Protein AF-A0AAW8BIM7-F1 (afdb_monomer)

Mean predicted aligned error: 3.73 Å

Solvent-accessible surface area (backbone atoms only — not comparable to full-atom values): 6024 Å² total; per-residue (Å²): 101,58,64,72,63,49,53,56,48,49,26,71,77,68,74,51,56,74,42,77,40,94,50,88,93,39,56,24,25,31,76,87,79,67,47,34,30,29,71,47,62,50,41,64,42,93,72,68,47,68,70,63,48,52,52,49,52,53,61,39,58,78,75,27,66,27,33,38,40,34,40,59,46,38,51,75,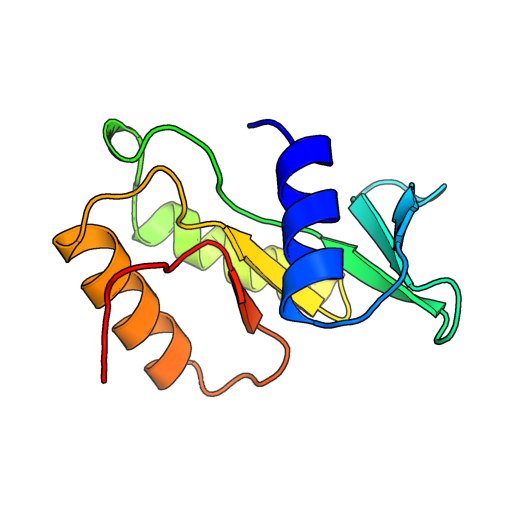66,57,45,52,52,53,48,54,51,50,62,71,66,67,53,87,44,55,39,82,36,60,68,80,83,74,74,127

pLDDT: mean 91.03, std 9.64, range [40.38, 97.31]

Sequence (104 aa):
MSEAETGLRVEAERGVQLARSPHEGMDWIDIRTGKAYDAIGNFDGKYLDTDQFLSKLTNHLDKADYVPVDVSQFSAEQRSDIRRFIDTLGNPNVLIVGDYGSRR

Nearest PDB structures (foldseek):
  6g6v-assembly1_A  TM=6.572E-01  e=2.274E+00  Mycobacterium tuberculosis H37Rv
  8hil-assembly1_E  TM=5.840E-01  e=2.600E+00  Brassica oleracea
  4c0h-assembly2_A  TM=4.184E-01  e=1.739E+00  Saccharomyces cerevisiae
  6lg1-assembly1_B  TM=6.275E-01  e=8.130E+00  Landoltia punctata
  6p7b-assembly1_A  TM=4.097E-01  e=4.446E+00  Fowlpox virus

Foldseek 3Di:
DDLVVLQVQCCVVVVFDWDQDPDPLFGTAGPPPRFTEREDDPPAQVPDDPVVRVVVVVVSVVPGQAYEYECLNPDPVVVVVVVVVVVVVVDPRYHYTNPPPPDD

Structure (mmCIF, N/CA/C/O backbone):
data_AF-A0AAW8BIM7-F1
#
_entry.id   AF-A0AAW8BIM7-F1
#
loop_
_atom_site.group_PDB
_atom_site.id
_atom_site.type_symbol
_atom_site.label_atom_id
_atom_site.label_alt_id
_atom_site.label_comp_id
_atom_site.label_asym_id
_atom_site.label_entity_id
_atom_site.label_seq_id
_atom_site.pdbx_PDB_ins_code
_atom_site.Cartn_x
_atom_site.Cartn_y
_atom_site.Cartn_z
_atom_site.occupancy
_atom_site.B_iso_or_equiv
_atom_site.auth_seq_id
_atom_site.auth_comp_id
_atom_site.auth_asym_id
_atom_site.auth_atom_id
_atom_site.pdbx_PDB_model_num
ATOM 1 N N . MET A 1 1 ? 9.568 0.738 9.179 1.00 63.56 1 MET A N 1
ATOM 2 C CA . MET A 1 1 ? 8.801 -0.184 8.327 1.00 63.56 1 MET A CA 1
ATOM 3 C C . MET A 1 1 ? 9.603 -1.460 8.190 1.00 63.56 1 MET A C 1
ATOM 5 O O . MET A 1 1 ? 10.815 -1.372 8.033 1.00 63.56 1 MET A O 1
ATOM 9 N N . SER A 1 2 ? 8.949 -2.609 8.286 1.00 84.44 2 SER A N 1
ATOM 10 C CA . SER A 1 2 ? 9.503 -3.899 7.897 1.00 84.44 2 SER A CA 1
ATOM 11 C C . SER A 1 2 ? 8.807 -4.344 6.614 1.00 84.44 2 SER A C 1
ATOM 13 O O . SER A 1 2 ? 7.683 -4.851 6.633 1.00 84.44 2 SER A O 1
ATOM 15 N N . GLU A 1 3 ? 9.472 -4.126 5.479 1.00 85.75 3 GLU A N 1
ATOM 16 C CA . GLU A 1 3 ? 9.006 -4.607 4.176 1.00 85.75 3 GLU A CA 1
ATOM 17 C C . GLU A 1 3 ? 8.820 -6.129 4.219 1.00 85.75 3 GLU A C 1
ATOM 19 O O . GLU A 1 3 ? 7.776 -6.631 3.824 1.00 85.75 3 GLU A O 1
ATOM 24 N N . ALA A 1 4 ? 9.770 -6.877 4.788 1.00 89.00 4 ALA A N 1
ATOM 25 C CA . ALA A 1 4 ? 9.698 -8.339 4.859 1.00 89.00 4 ALA A CA 1
ATOM 26 C C . ALA A 1 4 ? 8.413 -8.855 5.538 1.00 89.00 4 ALA A C 1
ATOM 28 O O . ALA A 1 4 ? 7.789 -9.791 5.041 1.00 89.00 4 ALA A O 1
ATOM 29 N N . GLU A 1 5 ? 7.979 -8.226 6.636 1.00 92.88 5 GLU A N 1
ATOM 30 C CA . GLU A 1 5 ? 6.708 -8.575 7.291 1.00 92.88 5 GLU A CA 1
ATOM 31 C C . GLU A 1 5 ? 5.498 -8.258 6.407 1.00 92.88 5 GLU A C 1
ATOM 33 O O . GLU A 1 5 ? 4.529 -9.018 6.387 1.00 92.88 5 GLU A O 1
ATOM 38 N N . THR A 1 6 ? 5.559 -7.145 5.674 1.00 95.19 6 THR A N 1
ATOM 39 C CA . THR A 1 6 ? 4.515 -6.749 4.722 1.00 95.19 6 THR A CA 1
ATOM 40 C C . THR A 1 6 ? 4.422 -7.756 3.575 1.00 95.19 6 THR A C 1
ATOM 42 O O . THR A 1 6 ? 3.328 -8.209 3.250 1.00 95.19 6 THR A O 1
ATOM 45 N N . GLY A 1 7 ? 5.557 -8.186 3.016 1.00 94.88 7 GLY A N 1
ATOM 46 C CA . GLY A 1 7 ? 5.617 -9.195 1.956 1.00 94.88 7 GLY A CA 1
ATOM 47 C C . GLY A 1 7 ? 4.962 -10.515 2.368 1.00 94.88 7 GLY A C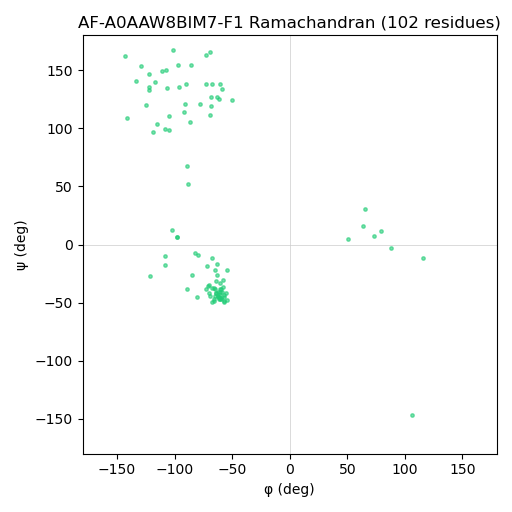 1
ATOM 48 O O . GLY A 1 7 ? 4.065 -10.990 1.676 1.00 94.88 7 GLY A O 1
ATOM 49 N N . LEU A 1 8 ? 5.311 -11.047 3.547 1.00 95.62 8 LEU A N 1
ATOM 50 C CA . LEU A 1 8 ? 4.693 -12.271 4.086 1.00 95.62 8 LEU A CA 1
ATOM 51 C C . LEU A 1 8 ? 3.172 -12.136 4.246 1.00 95.62 8 LEU A C 1
ATOM 53 O O . LEU A 1 8 ? 2.416 -13.082 4.022 1.00 95.62 8 LEU A O 1
ATOM 57 N N . ARG A 1 9 ? 2.708 -10.947 4.635 1.00 95.81 9 ARG A N 1
ATOM 58 C CA . ARG A 1 9 ? 1.283 -10.659 4.782 1.00 95.81 9 ARG A CA 1
ATOM 59 C C . ARG A 1 9 ? 0.565 -10.609 3.436 1.00 95.81 9 ARG A C 1
ATOM 61 O O . ARG A 1 9 ? -0.529 -11.156 3.314 1.00 95.81 9 ARG A O 1
ATOM 68 N N . VAL A 1 10 ? 1.185 -10.000 2.425 1.0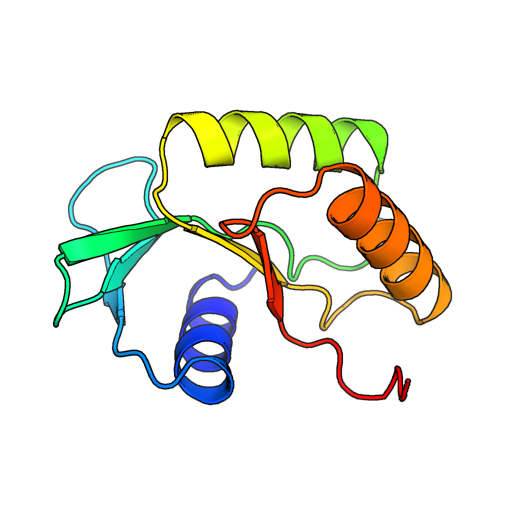0 96.56 10 VAL A N 1
ATOM 69 C CA . VAL A 1 10 ? 0.662 -9.985 1.052 1.00 96.56 10 VAL A CA 1
ATOM 70 C C . VAL A 1 10 ? 0.539 -11.409 0.515 1.00 96.56 10 VAL A C 1
ATOM 72 O O . VAL A 1 10 ? -0.519 -11.762 -0.005 1.00 96.56 10 VAL A O 1
ATOM 75 N N . GLU A 1 11 ? 1.565 -12.245 0.689 1.00 96.94 11 GLU A N 1
ATOM 76 C CA . GLU A 1 11 ? 1.523 -13.658 0.293 1.00 96.94 11 GLU A CA 1
ATOM 77 C C . GLU A 1 11 ? 0.363 -14.398 0.972 1.00 96.94 11 GLU A C 1
ATOM 79 O O . GLU A 1 11 ? -0.445 -15.040 0.296 1.00 96.94 11 GLU A O 1
ATOM 84 N N . ALA A 1 12 ? 0.222 -14.244 2.293 1.00 96.25 12 ALA A N 1
ATOM 85 C CA . ALA A 1 12 ? -0.821 -14.905 3.070 1.00 96.25 12 ALA A CA 1
ATOM 86 C C . ALA A 1 12 ? -2.245 -14.469 2.677 1.00 96.25 12 ALA A C 1
ATOM 88 O O . ALA A 1 12 ? -3.142 -15.306 2.583 1.00 96.25 12 ALA A O 1
ATOM 89 N N . GLU A 1 13 ? -2.474 -13.175 2.443 1.00 95.88 13 GLU A N 1
ATOM 90 C CA . GLU A 1 13 ? -3.812 -12.640 2.151 1.00 95.88 13 GLU A CA 1
ATOM 91 C C . GLU A 1 13 ? -4.218 -12.743 0.678 1.00 95.88 13 GLU A C 1
ATOM 93 O O . GLU A 1 13 ? -5.412 -12.751 0.365 1.00 95.88 13 GLU A O 1
ATOM 98 N N . ARG A 1 14 ? -3.248 -12.775 -0.243 1.00 94.38 14 ARG A N 1
ATOM 99 C CA . ARG A 1 14 ? -3.505 -12.780 -1.693 1.00 94.38 14 ARG A CA 1
ATOM 100 C C . ARG A 1 14 ? -3.214 -14.120 -2.356 1.00 94.38 14 ARG A C 1
ATOM 102 O O . ARG A 1 14 ? -3.593 -14.301 -3.509 1.00 94.38 14 ARG A O 1
ATOM 109 N N . GLY A 1 15 ? -2.583 -15.060 -1.651 1.00 95.00 15 GLY A N 1
ATOM 110 C CA . GLY A 1 15 ? -2.222 -16.366 -2.207 1.00 95.00 15 GLY A CA 1
ATOM 111 C C . GLY A 1 15 ? -1.188 -16.265 -3.331 1.00 95.00 15 GLY A C 1
ATOM 112 O O . GLY A 1 15 ? -1.212 -17.067 -4.268 1.00 95.00 15 GLY A O 1
ATOM 113 N N . VAL A 1 16 ? -0.316 -15.257 -3.259 1.00 96.38 16 VAL A N 1
ATOM 114 C CA . VAL A 1 16 ? 0.803 -15.040 -4.187 1.00 96.38 16 VAL A CA 1
ATOM 115 C C . VAL A 1 16 ? 2.107 -15.517 -3.558 1.00 96.38 16 VAL A C 1
ATOM 117 O O . VAL A 1 16 ? 2.158 -15.779 -2.359 1.00 96.38 16 VAL A O 1
ATOM 120 N N . GLN A 1 17 ? 3.157 -15.625 -4.368 1.00 97.31 17 GLN A N 1
ATOM 121 C CA . GLN A 1 17 ? 4.502 -15.912 -3.884 1.00 97.31 17 GLN A CA 1
ATOM 122 C C . GLN A 1 17 ? 5.448 -14.828 -4.391 1.00 97.31 17 GLN A C 1
ATOM 124 O O . GLN A 1 17 ? 5.582 -14.624 -5.598 1.00 97.31 17 GLN A O 1
ATOM 129 N N . LEU A 1 18 ? 6.081 -14.125 -3.461 1.00 96.94 18 LEU A N 1
ATOM 130 C CA . LEU A 1 18 ? 6.882 -12.943 -3.719 1.00 96.94 18 LEU A CA 1
ATOM 131 C C . LEU A 1 18 ? 8.369 -13.266 -3.580 1.00 96.94 18 LEU A C 1
ATOM 133 O O . LEU A 1 18 ? 8.821 -13.881 -2.617 1.00 96.94 18 LEU A O 1
ATOM 137 N N . ALA A 1 19 ? 9.156 -12.796 -4.539 1.00 96.56 19 ALA A N 1
ATOM 138 C CA . ALA A 1 19 ? 10.605 -12.717 -4.425 1.00 96.56 19 ALA A CA 1
ATOM 139 C C . ALA A 1 19 ? 11.021 -11.248 -4.334 1.00 96.56 19 ALA A C 1
ATOM 141 O O . ALA A 1 19 ? 10.357 -10.385 -4.905 1.00 96.56 19 ALA A O 1
ATOM 142 N N . ARG A 1 20 ? 12.124 -10.942 -3.638 1.00 95.44 20 ARG A N 1
ATOM 143 C CA . ARG A 1 20 ? 12.671 -9.576 -3.643 1.00 95.44 20 ARG A CA 1
ATOM 144 C C . ARG A 1 20 ? 13.002 -9.152 -5.069 1.00 95.44 20 ARG A C 1
ATOM 146 O O . ARG A 1 20 ? 13.614 -9.915 -5.817 1.00 95.44 20 ARG A O 1
ATOM 153 N N . SER A 1 21 ? 12.600 -7.936 -5.420 1.00 91.94 21 SER A N 1
ATOM 154 C CA . SER A 1 21 ? 12.924 -7.365 -6.721 1.00 91.94 21 SER A CA 1
ATOM 155 C C . SER A 1 21 ? 14.434 -7.100 -6.828 1.00 91.94 21 SER A C 1
ATOM 157 O O . SER A 1 21 ? 15.030 -6.588 -5.878 1.00 91.94 21 SER A O 1
ATOM 159 N N . PRO A 1 22 ? 15.072 -7.404 -7.973 1.00 86.75 22 PRO A N 1
ATOM 160 C CA . PRO A 1 22 ? 16.435 -6.961 -8.262 1.00 86.75 22 PRO A CA 1
ATOM 161 C C . PRO A 1 22 ? 16.493 -5.498 -8.744 1.00 86.75 22 PRO A C 1
ATOM 163 O O . PRO A 1 22 ? 17.585 -4.956 -8.906 1.00 86.75 22 PRO A O 1
ATOM 166 N N . HIS A 1 23 ? 15.342 -4.875 -9.020 1.00 81.50 23 HIS A N 1
ATOM 167 C CA . HIS A 1 23 ? 15.227 -3.511 -9.532 1.00 81.50 23 HIS A CA 1
ATOM 168 C C . HIS A 1 23 ? 14.970 -2.510 -8.409 1.00 81.50 23 HIS A C 1
ATOM 170 O O . HIS A 1 23 ? 14.109 -2.736 -7.557 1.00 81.50 23 HIS A O 1
ATOM 176 N N . GLU A 1 24 ? 15.683 -1.383 -8.454 1.00 80.88 24 GLU A N 1
ATOM 177 C CA . GLU A 1 24 ? 15.467 -0.264 -7.543 1.00 80.88 24 GLU A CA 1
ATOM 178 C C . GLU A 1 24 ? 14.041 0.285 -7.685 1.00 80.88 24 GLU A C 1
ATOM 180 O O . GLU A 1 24 ? 13.512 0.427 -8.788 1.00 80.88 24 GLU A O 1
ATOM 185 N N . GLY A 1 25 ? 13.421 0.592 -6.547 1.00 82.50 25 GLY A N 1
ATOM 186 C CA . GLY A 1 25 ? 12.096 1.197 -6.490 1.00 82.50 25 GLY A CA 1
ATOM 187 C C . GLY A 1 25 ? 10.923 0.219 -6.479 1.00 82.50 25 GLY A C 1
ATOM 188 O O . GLY A 1 25 ? 9.807 0.708 -6.348 1.00 82.50 25 GLY A O 1
ATOM 189 N N . MET A 1 26 ? 11.155 -1.094 -6.589 1.00 91.69 26 MET A N 1
ATOM 190 C CA . MET A 1 26 ? 10.157 -2.143 -6.335 1.00 91.69 26 MET A CA 1
ATOM 191 C C . MET A 1 26 ? 10.602 -3.001 -5.157 1.00 91.69 26 MET A C 1
ATOM 193 O O . MET A 1 26 ? 11.770 -3.386 -5.086 1.00 91.69 26 MET A O 1
ATOM 197 N N . ASP A 1 27 ? 9.672 -3.385 -4.292 1.00 93.31 27 ASP A N 1
ATOM 198 C CA . ASP A 1 27 ? 9.981 -4.263 -3.166 1.00 93.31 27 ASP A CA 1
ATOM 199 C C . ASP A 1 27 ? 10.047 -5.734 -3.594 1.00 93.31 27 ASP A C 1
ATOM 201 O O . ASP A 1 27 ? 10.973 -6.470 -3.221 1.00 93.31 27 ASP A O 1
ATOM 205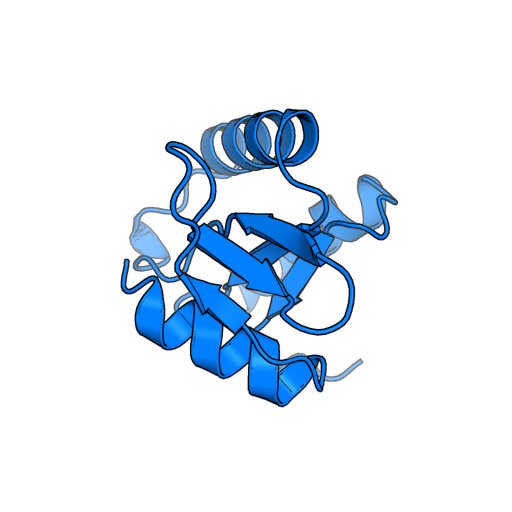 N N . TRP A 1 28 ? 9.069 -6.176 -4.394 1.00 97.31 28 TRP A N 1
ATOM 206 C CA . TRP A 1 28 ? 8.915 -7.577 -4.785 1.00 97.31 28 TRP A CA 1
ATOM 207 C C . TRP A 1 28 ? 8.429 -7.772 -6.215 1.00 97.31 28 TRP A C 1
ATOM 209 O O . TRP A 1 28 ? 7.831 -6.889 -6.823 1.00 97.31 28 TRP A O 1
ATOM 219 N N . ILE A 1 29 ? 8.637 -8.990 -6.708 1.00 97.25 29 ILE A N 1
ATOM 220 C CA . ILE A 1 29 ? 8.041 -9.531 -7.925 1.00 97.25 29 ILE A CA 1
ATOM 221 C C . ILE A 1 29 ? 7.277 -10.807 -7.555 1.00 97.25 29 ILE A C 1
ATOM 223 O O . ILE A 1 29 ? 7.819 -11.675 -6.866 1.00 97.25 29 ILE A O 1
ATOM 227 N N . ASP A 1 30 ? 6.040 -10.947 -8.030 1.00 96.81 30 ASP A N 1
ATOM 228 C CA . ASP A 1 30 ? 5.327 -12.226 -7.994 1.00 96.81 30 ASP A CA 1
ATOM 229 C C . ASP A 1 30 ? 5.996 -13.209 -8.958 1.00 96.81 30 ASP A C 1
ATOM 231 O O . ASP A 1 30 ? 6.038 -12.989 -10.171 1.00 96.81 30 ASP A O 1
ATOM 235 N N . ILE A 1 31 ? 6.498 -14.322 -8.425 1.00 95.31 31 ILE A N 1
ATOM 236 C CA . ILE A 1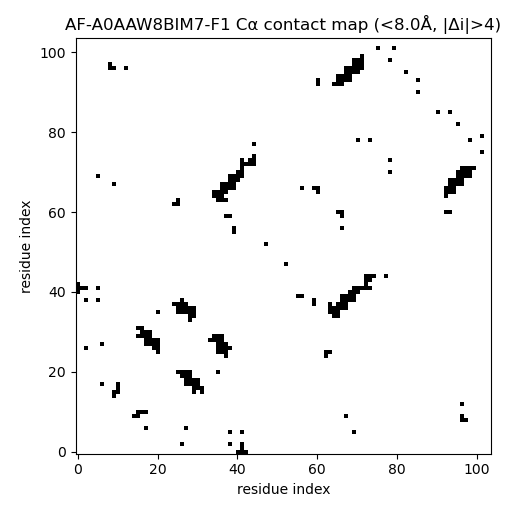 31 ? 7.274 -15.295 -9.201 1.00 95.31 31 ILE A CA 1
ATOM 237 C C . ILE A 1 31 ? 6.463 -15.982 -10.307 1.00 95.31 31 ILE A C 1
ATOM 239 O O . ILE A 1 31 ? 7.042 -16.543 -11.235 1.00 95.31 31 ILE A O 1
ATOM 243 N N . ARG A 1 32 ? 5.129 -15.999 -10.197 1.00 95.56 32 ARG A N 1
ATOM 244 C CA . ARG A 1 32 ? 4.247 -16.693 -11.142 1.00 95.56 32 ARG A CA 1
ATOM 245 C C . ARG A 1 32 ? 3.842 -15.796 -12.298 1.00 95.56 32 ARG A C 1
ATOM 247 O O . ARG A 1 32 ? 3.695 -16.278 -13.418 1.00 95.56 32 ARG A O 1
ATOM 254 N N . THR A 1 33 ? 3.603 -14.521 -12.011 1.00 95.88 33 THR A N 1
ATOM 255 C CA . THR A 1 33 ? 3.031 -13.565 -12.970 1.00 95.88 33 THR A CA 1
ATOM 256 C C . THR A 1 33 ? 4.043 -12.539 -13.468 1.00 95.88 33 THR A C 1
ATOM 258 O O . THR A 1 33 ? 3.803 -11.903 -14.491 1.00 95.88 33 THR A O 1
ATOM 261 N N . GLY A 1 34 ? 5.164 -12.369 -12.762 1.00 95.00 34 GLY A N 1
ATOM 262 C CA . GLY A 1 34 ? 6.150 -11.324 -13.022 1.00 95.00 34 GLY A CA 1
ATOM 263 C C . GLY A 1 34 ? 5.694 -9.924 -12.602 1.00 95.00 34 GLY A C 1
ATOM 264 O O . GLY A 1 34 ? 6.382 -8.957 -12.913 1.00 95.00 34 GLY A O 1
ATOM 265 N N . LYS A 1 35 ? 4.544 -9.798 -11.926 1.00 95.88 35 LYS A N 1
ATOM 266 C CA . LYS A 1 35 ? 3.982 -8.510 -11.506 1.00 95.88 35 LYS A CA 1
ATOM 267 C C . LYS A 1 35 ? 4.764 -7.902 -10.349 1.00 95.88 35 LYS A C 1
ATOM 269 O O . LYS A 1 35 ? 5.130 -8.614 -9.415 1.00 95.88 35 LYS A O 1
ATOM 274 N N . ALA A 1 36 ? 4.993 -6.595 -10.414 1.00 96.38 36 ALA A N 1
ATOM 275 C CA . ALA A 1 36 ? 5.765 -5.862 -9.422 1.00 96.38 36 ALA A CA 1
ATOM 276 C C . ALA A 1 36 ? 4.891 -5.315 -8.288 1.00 96.38 36 ALA A C 1
ATOM 278 O O . ALA A 1 36 ? 3.800 -4.791 -8.515 1.00 96.38 36 ALA A O 1
ATOM 279 N N . TYR A 1 37 ? 5.401 -5.426 -7.066 1.00 97.12 37 TYR A N 1
ATOM 280 C CA . TYR A 1 37 ? 4.762 -4.959 -5.845 1.00 97.12 37 TYR A CA 1
ATOM 281 C C . TYR A 1 37 ? 5.684 -3.970 -5.147 1.00 97.12 37 TYR A C 1
ATOM 283 O O . TYR A 1 37 ? 6.878 -4.231 -4.994 1.00 97.12 37 TYR A O 1
ATOM 291 N N . ASP A 1 38 ? 5.109 -2.869 -4.682 1.00 96.12 38 ASP A N 1
ATOM 292 C CA . ASP A 1 38 ? 5.826 -1.860 -3.912 1.00 96.12 38 ASP A CA 1
ATOM 293 C C . ASP A 1 38 ? 4.914 -1.335 -2.808 1.00 96.12 38 ASP A C 1
ATOM 295 O O . ASP A 1 38 ? 3.893 -0.700 -3.086 1.00 96.12 38 ASP A O 1
ATOM 299 N N . ALA A 1 39 ? 5.211 -1.686 -1.559 1.00 95.19 39 ALA A N 1
ATOM 300 C CA . ALA A 1 39 ? 4.298 -1.443 -0.455 1.00 95.19 39 ALA A CA 1
ATOM 301 C C . ALA A 1 39 ? 4.459 -0.044 0.135 1.00 95.19 39 ALA A C 1
ATOM 303 O O . ALA A 1 39 ? 5.526 0.564 0.147 1.00 95.19 39 ALA A O 1
ATOM 304 N N . ILE A 1 40 ? 3.375 0.433 0.737 1.00 94.38 40 ILE A N 1
ATOM 305 C CA . ILE A 1 40 ? 3.406 1.562 1.658 1.00 94.38 40 ILE A CA 1
ATOM 306 C C . ILE A 1 40 ? 2.844 1.139 3.010 1.00 94.38 40 ILE A C 1
ATOM 308 O O . ILE A 1 40 ? 1.912 0.337 3.102 1.00 94.38 40 ILE A O 1
ATOM 312 N N . GLY A 1 41 ? 3.387 1.723 4.075 1.00 91.50 41 GLY A N 1
ATOM 313 C CA . GLY A 1 41 ? 2.876 1.521 5.425 1.00 91.50 41 GLY A CA 1
ATOM 314 C C . GLY A 1 41 ? 3.745 0.636 6.310 1.00 91.50 41 GLY A C 1
ATOM 315 O O . GLY A 1 41 ? 4.967 0.749 6.318 1.00 91.50 41 GLY A O 1
ATOM 316 N N . ASN A 1 42 ? 3.049 -0.096 7.182 1.00 90.12 42 ASN A N 1
ATOM 317 C CA . ASN A 1 42 ? 3.489 -0.764 8.414 1.00 90.12 42 ASN A CA 1
ATOM 318 C C . ASN A 1 42 ? 4.294 0.097 9.425 1.00 90.12 42 ASN A C 1
ATOM 320 O O . ASN A 1 42 ? 4.711 -0.391 10.472 1.00 90.12 42 ASN A O 1
ATOM 324 N N . PHE A 1 43 ? 4.478 1.397 9.193 1.00 93.00 43 PHE A N 1
ATOM 325 C CA . PHE A 1 43 ? 4.990 2.303 10.225 1.00 93.00 43 PHE A CA 1
ATOM 326 C C . PHE A 1 43 ? 3.932 2.581 11.312 1.00 93.00 43 PHE A C 1
ATOM 328 O O . PHE A 1 43 ? 2.745 2.338 11.120 1.00 93.00 43 PHE A O 1
ATOM 335 N N . ASP A 1 44 ? 4.367 3.091 12.467 1.00 93.62 44 ASP A N 1
ATOM 336 C CA . ASP A 1 44 ? 3.477 3.442 13.583 1.00 93.62 44 ASP A CA 1
ATOM 337 C C . ASP A 1 44 ? 2.479 4.533 13.161 1.00 93.62 44 ASP A C 1
ATOM 339 O O . ASP A 1 44 ? 2.882 5.610 12.710 1.00 93.62 44 ASP A O 1
ATOM 343 N N . GLY A 1 45 ? 1.181 4.266 13.336 1.00 92.88 45 GLY A N 1
ATOM 344 C CA . GLY A 1 45 ? 0.101 5.160 12.925 1.00 92.88 45 GLY A CA 1
ATOM 345 C C . GLY A 1 45 ? 0.197 6.581 13.479 1.00 92.88 45 GLY A C 1
ATOM 346 O O . GLY A 1 45 ? -0.337 7.495 12.858 1.00 92.88 45 GLY A O 1
ATOM 347 N N . LYS A 1 46 ? 0.918 6.836 14.579 1.00 94.81 46 LYS A N 1
ATOM 348 C CA . LYS A 1 46 ? 1.124 8.214 15.073 1.00 94.81 46 LYS A CA 1
ATOM 349 C C . LYS A 1 46 ? 1.891 9.120 14.099 1.00 94.81 46 LYS A C 1
ATOM 351 O O . LYS A 1 46 ? 1.873 10.334 14.265 1.00 94.81 46 LYS A O 1
ATOM 356 N N . TYR A 1 47 ? 2.582 8.536 13.119 1.00 94.31 47 TYR A N 1
ATOM 357 C CA . T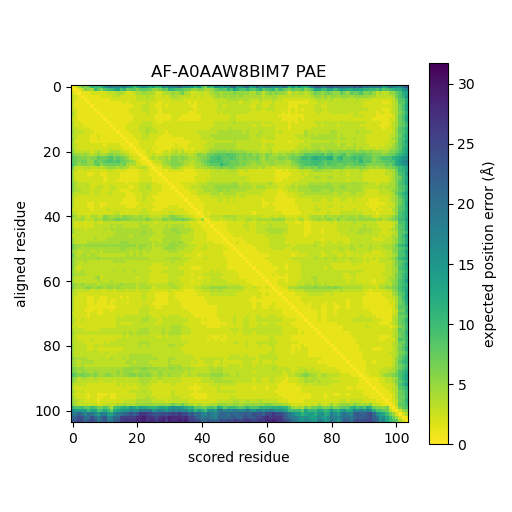YR A 1 47 ? 3.290 9.256 12.057 1.00 94.31 47 TYR A CA 1
ATOM 358 C C . TYR A 1 47 ? 2.486 9.350 10.757 1.00 94.31 47 TYR A C 1
ATOM 360 O O . TYR A 1 47 ? 3.026 9.781 9.739 1.00 94.31 47 TYR A O 1
ATOM 368 N N . LEU A 1 48 ? 1.226 8.906 10.758 1.00 93.44 48 LEU A N 1
ATOM 369 C CA . LEU A 1 48 ? 0.375 8.989 9.583 1.00 93.44 48 LEU A CA 1
ATOM 370 C C . LEU A 1 48 ? 0.025 10.452 9.302 1.00 93.44 48 LEU A C 1
ATOM 372 O O . LEU A 1 48 ? -0.734 11.079 10.036 1.00 93.44 48 LEU A O 1
ATOM 376 N N . ASP A 1 49 ? 0.566 10.956 8.202 1.00 93.75 49 ASP A N 1
ATOM 377 C CA . ASP A 1 49 ? 0.112 12.161 7.522 1.00 93.75 49 ASP A CA 1
ATOM 378 C C . ASP A 1 49 ? -0.633 11.709 6.264 1.00 93.75 49 ASP A C 1
ATOM 380 O O . ASP A 1 49 ? -0.031 11.134 5.353 1.00 93.75 49 ASP A O 1
ATOM 384 N N . THR A 1 50 ? -1.950 11.905 6.246 1.00 86.81 50 THR A N 1
ATOM 385 C CA . THR A 1 50 ? -2.825 11.398 5.184 1.00 86.81 50 THR A CA 1
ATOM 386 C C . THR A 1 50 ? -2.480 11.989 3.818 1.00 86.81 50 THR A C 1
ATOM 388 O O . THR A 1 50 ? -2.444 11.250 2.836 1.00 86.81 50 THR A O 1
ATOM 391 N N . ASP A 1 51 ? -2.163 13.281 3.736 1.00 88.69 51 ASP A N 1
ATOM 392 C CA . ASP A 1 51 ? -1.885 13.943 2.458 1.00 88.69 51 ASP A CA 1
ATOM 393 C C . ASP A 1 51 ? -0.563 13.441 1.866 1.00 88.69 51 ASP A C 1
ATOM 395 O O . ASP A 1 51 ? -0.483 13.080 0.686 1.00 88.69 51 ASP A O 1
ATOM 399 N N . GLN A 1 52 ? 0.475 13.325 2.701 1.00 91.31 52 GLN A N 1
ATOM 400 C CA . GLN A 1 52 ? 1.748 12.737 2.281 1.00 91.31 52 GLN A CA 1
ATOM 401 C C . GLN A 1 52 ? 1.605 11.255 1.929 1.00 91.31 52 GLN A C 1
ATOM 403 O O . GLN A 1 52 ? 2.235 10.780 0.981 1.00 91.31 52 GLN A O 1
ATOM 408 N N . PHE A 1 53 ? 0.787 10.513 2.675 1.00 91.38 53 PHE A N 1
ATOM 409 C CA . PHE A 1 53 ? 0.531 9.101 2.418 1.00 91.38 53 PHE A CA 1
ATOM 410 C C . PHE A 1 53 ? -0.134 8.886 1.054 1.00 91.38 53 PHE A C 1
ATOM 412 O O . PHE A 1 53 ? 0.312 8.039 0.281 1.00 91.38 53 PHE A O 1
ATOM 419 N N . LEU A 1 54 ? -1.146 9.688 0.718 1.00 87.31 54 LEU A N 1
ATOM 420 C CA . LEU A 1 54 ? -1.844 9.616 -0.569 1.00 87.31 54 LEU A CA 1
ATOM 421 C C . LEU A 1 54 ? -0.959 10.046 -1.747 1.00 87.31 54 LEU A C 1
ATOM 423 O O . LEU A 1 54 ? -1.005 9.430 -2.816 1.00 87.31 54 LEU A O 1
ATOM 427 N N . SER A 1 55 ? -0.111 11.056 -1.546 1.00 90.94 55 SER A N 1
ATOM 428 C CA . SER A 1 55 ? 0.900 11.441 -2.537 1.00 90.94 55 SER A CA 1
ATOM 429 C C . SER A 1 55 ? 1.863 10.282 -2.823 1.00 90.94 55 SER A C 1
ATOM 431 O O . SER A 1 55 ? 2.092 9.926 -3.980 1.00 90.94 55 SER A O 1
ATOM 433 N N . LYS A 1 56 ? 2.352 9.603 -1.775 1.00 91.81 56 LYS A N 1
ATOM 434 C CA . LYS A 1 56 ? 3.192 8.404 -1.925 1.00 91.81 56 LY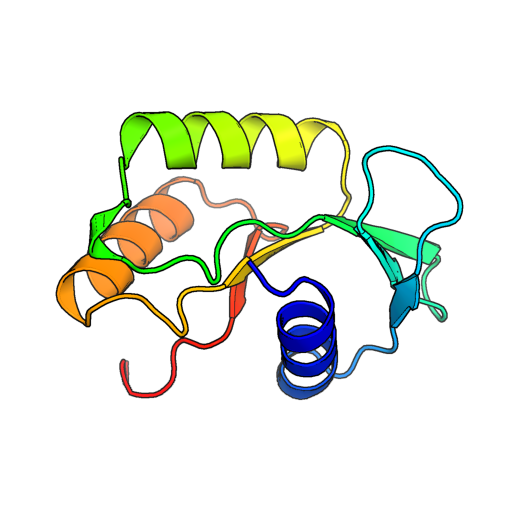S A CA 1
ATOM 435 C C . LYS A 1 56 ? 2.458 7.263 -2.622 1.00 91.81 56 LYS A C 1
ATOM 437 O O . LYS A 1 56 ? 3.029 6.668 -3.526 1.00 91.81 56 LYS A O 1
ATOM 442 N N . LEU A 1 57 ? 1.205 6.990 -2.258 1.00 93.38 57 LEU A N 1
ATOM 443 C CA . LEU A 1 57 ? 0.391 5.963 -2.915 1.00 93.38 57 LEU A CA 1
ATOM 444 C C . LEU A 1 57 ? 0.311 6.190 -4.430 1.00 93.38 57 LEU A C 1
ATOM 446 O O . LEU A 1 57 ? 0.552 5.266 -5.202 1.00 93.38 57 LEU A O 1
ATOM 450 N N . THR A 1 58 ? 0.030 7.424 -4.850 1.00 91.06 58 THR A N 1
ATOM 451 C CA . THR A 1 58 ? -0.029 7.785 -6.275 1.00 91.06 58 THR A CA 1
ATOM 452 C C . THR A 1 58 ? 1.318 7.560 -6.962 1.00 91.06 58 THR A C 1
ATOM 454 O O . THR A 1 58 ? 1.375 6.879 -7.980 1.00 91.06 58 THR A O 1
ATOM 457 N N . ASN A 1 59 ? 2.415 8.023 -6.354 1.00 91.75 59 ASN A N 1
ATOM 458 C CA . ASN A 1 59 ? 3.757 7.825 -6.910 1.00 91.75 59 ASN A CA 1
ATOM 459 C C . ASN A 1 59 ? 4.134 6.343 -7.043 1.00 91.75 59 ASN A C 1
ATOM 461 O O . ASN A 1 59 ? 4.881 5.983 -7.946 1.00 91.75 59 ASN A O 1
ATOM 465 N N . HIS A 1 60 ? 3.664 5.481 -6.137 1.00 93.38 60 HIS A N 1
ATOM 466 C CA . HIS A 1 60 ? 3.905 4.040 -6.214 1.00 93.38 60 HIS A CA 1
ATOM 467 C C . HIS A 1 60 ? 3.084 3.391 -7.338 1.00 93.38 60 HIS A C 1
ATOM 469 O O . HIS A 1 60 ? 3.608 2.541 -8.055 1.00 93.38 60 HIS A O 1
ATOM 475 N N . LEU A 1 61 ? 1.837 3.825 -7.544 1.00 93.31 61 LEU A N 1
ATOM 476 C CA . LEU A 1 61 ? 0.980 3.337 -8.631 1.00 93.31 61 LEU A CA 1
ATOM 477 C C . LEU A 1 61 ? 1.524 3.660 -10.029 1.00 93.31 61 LEU A C 1
ATOM 479 O O . LEU A 1 61 ? 1.234 2.925 -10.968 1.00 93.31 61 LEU A O 1
ATOM 483 N N . ASP A 1 62 ? 2.327 4.715 -10.170 1.00 92.12 62 ASP A N 1
ATOM 484 C CA . ASP A 1 62 ? 2.965 5.061 -11.446 1.00 92.12 62 ASP A CA 1
ATOM 485 C C . ASP A 1 62 ? 4.100 4.098 -11.838 1.00 92.12 62 ASP A C 1
ATOM 487 O O . ASP A 1 62 ? 4.493 4.047 -13.006 1.00 92.12 62 ASP A O 1
ATOM 491 N N . LYS A 1 63 ? 4.643 3.335 -10.880 1.00 90.31 63 LYS A N 1
ATOM 492 C CA . LYS A 1 63 ? 5.822 2.477 -11.090 1.00 90.31 63 LYS A CA 1
ATOM 493 C C . LYS A 1 63 ? 5.589 0.989 -10.809 1.00 90.31 63 LYS A C 1
ATOM 495 O O . LYS A 1 63 ? 6.277 0.169 -11.410 1.00 90.31 63 LYS A O 1
ATOM 500 N N . ALA A 1 64 ? 4.652 0.632 -9.932 1.00 94.56 64 ALA A N 1
ATOM 501 C CA . ALA A 1 64 ? 4.360 -0.749 -9.550 1.00 94.56 64 ALA A CA 1
ATOM 502 C C . ALA A 1 64 ? 3.032 -1.238 -10.142 1.00 94.56 64 ALA A C 1
ATOM 504 O O . ALA A 1 64 ? 2.090 -0.465 -10.311 1.00 94.56 64 ALA A O 1
ATOM 505 N N . ASP A 1 65 ? 2.923 -2.544 -10.402 1.00 96.19 65 ASP A N 1
ATOM 506 C CA . ASP A 1 65 ? 1.649 -3.136 -10.818 1.00 96.19 65 ASP A CA 1
ATOM 507 C C . ASP A 1 65 ? 0.644 -3.184 -9.665 1.00 96.19 65 ASP A C 1
ATOM 509 O O . ASP A 1 65 ? -0.552 -3.019 -9.893 1.00 96.19 65 ASP A O 1
ATOM 513 N N . TYR A 1 66 ? 1.125 -3.420 -8.442 1.00 97.00 66 TYR A N 1
ATOM 514 C CA . TYR A 1 66 ? 0.315 -3.463 -7.231 1.00 97.00 66 TYR A CA 1
ATOM 515 C C . TYR A 1 66 ? 0.961 -2.664 -6.104 1.00 97.00 66 TYR A C 1
ATOM 517 O O . TYR A 1 66 ? 2.168 -2.751 -5.871 1.00 97.00 66 TYR A O 1
ATOM 525 N N . VAL A 1 67 ? 0.129 -1.955 -5.342 1.00 97.06 67 VAL A N 1
ATOM 526 C CA . VAL A 1 67 ? 0.555 -1.216 -4.149 1.00 97.06 67 VAL A CA 1
ATOM 527 C C . VAL A 1 67 ? -0.165 -1.770 -2.925 1.00 97.06 67 VAL A C 1
ATOM 529 O O . VAL A 1 67 ? -1.318 -1.409 -2.658 1.00 97.06 67 VAL A O 1
ATOM 532 N N . PRO A 1 68 ? 0.477 -2.680 -2.173 1.00 97.06 68 PRO A N 1
ATOM 533 C CA . PRO A 1 68 ? -0.006 -3.073 -0.863 1.00 97.06 68 PRO A CA 1
ATOM 534 C C . PRO A 1 68 ? 0.011 -1.893 0.109 1.00 97.06 68 PRO A C 1
ATOM 536 O O . PRO A 1 68 ? 1.038 -1.249 0.313 1.00 97.06 68 PRO A O 1
ATOM 539 N N . VAL A 1 69 ? -1.130 -1.637 0.737 1.00 96.50 69 VAL A N 1
ATOM 540 C CA . VAL A 1 69 ? -1.291 -0.654 1.806 1.00 96.50 69 VAL A CA 1
ATOM 541 C C . VAL A 1 69 ? -1.392 -1.415 3.118 1.00 96.50 69 VAL A C 1
ATOM 543 O O . VAL A 1 69 ? -2.451 -1.948 3.455 1.00 96.50 69 VAL A O 1
ATOM 546 N N . ASP A 1 70 ? -0.275 -1.502 3.841 1.00 95.88 70 ASP A N 1
ATOM 547 C CA . ASP A 1 70 ? -0.209 -2.239 5.101 1.00 95.88 70 ASP A CA 1
ATOM 548 C C . ASP A 1 70 ? -0.640 -1.363 6.277 1.00 95.88 70 ASP A C 1
ATOM 550 O O . ASP A 1 70 ? 0.098 -0.485 6.739 1.00 95.88 70 ASP A O 1
ATOM 554 N N . VAL A 1 71 ? -1.848 -1.636 6.771 1.00 95.62 71 VAL A N 1
ATOM 555 C CA . VAL A 1 71 ? -2.495 -0.893 7.859 1.00 95.62 71 VAL A CA 1
ATOM 556 C C . VAL A 1 71 ? -2.430 -1.624 9.204 1.00 95.62 71 VAL A C 1
ATOM 558 O O . VAL A 1 71 ? -3.113 -1.244 10.161 1.00 95.62 71 VAL A O 1
ATOM 561 N N . SER A 1 72 ? -1.604 -2.671 9.309 1.00 94.69 72 SER A N 1
ATOM 562 C CA . SER A 1 72 ? -1.520 -3.519 10.508 1.00 94.69 72 SER A CA 1
ATOM 563 C C . SER A 1 72 ? -1.163 -2.744 11.781 1.00 94.69 72 SER A C 1
ATOM 565 O O . SER A 1 72 ? -1.639 -3.094 12.861 1.00 94.69 72 SER A O 1
ATOM 567 N N . GLN A 1 73 ? -0.401 -1.656 11.651 1.00 94.25 73 GLN A N 1
ATOM 568 C CA . GLN A 1 73 ? 0.045 -0.790 12.752 1.00 94.25 73 GLN A CA 1
ATOM 569 C C . GLN A 1 73 ? -0.818 0.471 12.941 1.00 94.25 73 GLN A C 1
ATOM 571 O O . GLN A 1 73 ? -0.478 1.349 13.734 1.00 94.25 73 GLN A O 1
ATOM 576 N N . PHE A 1 74 ? -1.928 0.592 12.210 1.00 94.19 74 PHE A N 1
ATOM 577 C CA . PHE A 1 74 ? -2.830 1.743 12.294 1.00 94.19 74 PHE A CA 1
ATOM 578 C C . PHE A 1 74 ? -4.013 1.472 13.222 1.00 94.19 74 PHE A C 1
ATOM 580 O O . PHE A 1 74 ? -4.414 0.320 13.417 1.00 94.19 74 PHE A O 1
ATOM 587 N N . SER A 1 75 ? -4.585 2.540 13.782 1.00 94.06 75 SER A N 1
ATOM 588 C CA . SER A 1 75 ? -5.799 2.466 14.599 1.00 94.06 75 SER A CA 1
ATOM 589 C C . SER A 1 75 ? -7.031 2.116 13.754 1.00 94.06 75 SER A C 1
ATOM 591 O O . SER A 1 75 ? -7.018 2.219 12.527 1.00 94.06 75 SER A O 1
ATOM 593 N N . ALA A 1 76 ? -8.133 1.728 14.402 1.00 92.94 76 ALA A N 1
ATOM 594 C CA . ALA A 1 76 ? -9.390 1.444 13.704 1.00 92.94 76 ALA A CA 1
ATOM 595 C C . ALA A 1 76 ? -9.923 2.658 12.917 1.00 92.94 76 ALA A C 1
ATOM 597 O O . ALA A 1 76 ? -10.417 2.494 11.803 1.00 92.94 76 ALA A O 1
ATOM 598 N N . GLU A 1 77 ? -9.781 3.865 13.470 1.00 92.25 77 GLU A N 1
ATOM 599 C CA . GLU A 1 77 ? -10.174 5.117 12.809 1.00 92.25 77 GLU A CA 1
ATOM 600 C C . GLU A 1 77 ? -9.313 5.371 11.567 1.00 92.25 77 GLU A C 1
ATOM 602 O O . GLU A 1 77 ? -9.842 5.535 10.472 1.00 92.25 77 GLU A O 1
ATOM 607 N N . GLN A 1 78 ? -7.988 5.259 11.701 1.00 93.56 78 GLN A N 1
ATOM 608 C CA . GLN A 1 78 ? -7.053 5.429 10.586 1.00 93.56 78 GLN A CA 1
ATOM 609 C C . GLN A 1 78 ? -7.295 4.416 9.461 1.00 93.56 78 GLN A C 1
ATOM 611 O O . GLN A 1 78 ? -7.270 4.771 8.285 1.00 93.56 78 GLN A O 1
ATOM 616 N N . ARG A 1 79 ? -7.575 3.153 9.810 1.00 93.56 79 ARG A N 1
ATOM 617 C CA . ARG A 1 79 ? -7.949 2.108 8.842 1.00 93.56 79 ARG A CA 1
ATOM 618 C C . ARG A 1 79 ? -9.239 2.459 8.109 1.00 93.56 79 ARG A C 1
ATOM 620 O O . ARG A 1 79 ? -9.304 2.315 6.892 1.00 93.56 79 ARG A O 1
ATOM 627 N N . SER A 1 80 ? -10.252 2.929 8.838 1.00 92.44 80 SER A N 1
ATOM 628 C CA . SER A 1 80 ? -11.528 3.360 8.260 1.00 92.44 80 SER A CA 1
ATOM 629 C C . SER A 1 80 ? -11.339 4.516 7.273 1.00 92.44 80 SER A C 1
ATOM 631 O O . SER A 1 80 ? -11.913 4.491 6.182 1.00 92.44 80 SER A O 1
ATOM 633 N N . ASP A 1 81 ? -10.514 5.501 7.620 1.00 91.38 81 ASP A N 1
ATOM 634 C CA . ASP A 1 81 ? -10.240 6.646 6.753 1.00 91.38 81 ASP A CA 1
ATOM 635 C C . ASP A 1 81 ? -9.473 6.228 5.498 1.00 91.38 81 ASP A C 1
ATOM 637 O O . ASP A 1 81 ? -9.922 6.499 4.384 1.00 91.38 81 ASP A O 1
ATOM 641 N N . ILE A 1 82 ? -8.380 5.473 5.651 1.00 91.75 82 ILE A N 1
ATOM 642 C CA . ILE A 1 82 ? -7.600 4.942 4.522 1.00 91.75 82 ILE A CA 1
ATOM 643 C C . ILE A 1 82 ? -8.473 4.097 3.595 1.00 91.75 82 ILE A C 1
ATOM 645 O O . ILE A 1 82 ? -8.403 4.257 2.377 1.00 91.75 82 ILE A O 1
ATOM 649 N N . ARG A 1 83 ? -9.338 3.240 4.147 1.00 91.56 83 ARG A N 1
ATOM 650 C CA . ARG A 1 83 ? -10.274 2.439 3.353 1.00 91.56 83 ARG A CA 1
ATOM 651 C C . ARG A 1 83 ? -11.203 3.319 2.529 1.00 91.56 83 ARG A C 1
ATOM 653 O O . ARG A 1 83 ? -11.332 3.094 1.333 1.00 91.56 83 ARG A O 1
ATOM 660 N N . ARG A 1 84 ? -11.795 4.351 3.137 1.00 91.12 84 ARG A N 1
ATOM 661 C CA . ARG A 1 84 ? -12.662 5.300 2.426 1.00 91.12 84 ARG A CA 1
ATOM 662 C C . ARG A 1 84 ? -11.920 5.997 1.285 1.00 91.12 84 ARG A C 1
ATOM 664 O O . ARG A 1 84 ? -12.488 6.165 0.205 1.00 91.12 84 ARG A O 1
ATOM 671 N N . PHE A 1 85 ? -10.665 6.388 1.503 1.00 89.31 85 PHE A N 1
ATOM 672 C CA . PHE A 1 85 ? -9.849 7.008 0.460 1.00 89.31 85 PHE A CA 1
ATOM 673 C C . PHE A 1 85 ? -9.547 6.043 -0.687 1.00 89.31 85 PHE A C 1
ATOM 675 O O . PHE A 1 85 ? -9.744 6.399 -1.846 1.00 89.31 85 PHE A O 1
ATOM 682 N N . ILE A 1 86 ? -9.130 4.815 -0.379 1.00 90.62 86 ILE A N 1
ATOM 683 C CA . ILE A 1 86 ? -8.830 3.790 -1.387 1.00 90.62 86 ILE A CA 1
ATOM 684 C C . ILE A 1 86 ? -10.093 3.398 -2.167 1.00 90.62 86 ILE A C 1
ATOM 686 O O . ILE A 1 86 ? -10.047 3.307 -3.393 1.00 90.62 86 ILE A O 1
ATOM 690 N N . ASP A 1 87 ? -11.234 3.255 -1.490 1.00 91.00 87 ASP A N 1
ATOM 691 C CA . ASP A 1 87 ? -12.527 2.999 -2.134 1.00 91.00 87 ASP A CA 1
ATOM 692 C C . ASP A 1 87 ? -12.906 4.141 -3.097 1.00 91.00 87 ASP A C 1
ATOM 694 O O . ASP A 1 87 ? -13.419 3.888 -4.186 1.00 91.00 87 ASP A O 1
ATOM 698 N N . THR A 1 88 ? -12.608 5.396 -2.735 1.00 90.69 88 THR A N 1
ATOM 699 C CA . THR A 1 88 ? -12.849 6.572 -3.595 1.00 90.69 88 THR A CA 1
ATOM 700 C C . THR A 1 88 ? -11.910 6.612 -4.801 1.00 90.69 88 THR A C 1
ATOM 702 O O . THR A 1 88 ? -12.320 7.035 -5.880 1.00 90.69 88 THR A O 1
ATOM 705 N N . LEU A 1 89 ? -10.661 6.160 -4.641 1.00 89.38 89 LEU A N 1
ATOM 706 C CA . LEU A 1 89 ? -9.698 6.058 -5.739 1.00 89.38 89 LEU A CA 1
ATOM 707 C C . LEU A 1 89 ? -10.159 5.046 -6.802 1.00 89.38 89 LEU A C 1
ATOM 709 O O . LEU A 1 89 ? -9.844 5.208 -7.979 1.00 89.38 89 LEU A O 1
ATOM 713 N N . GLY A 1 90 ? -10.890 4.001 -6.395 1.00 90.62 90 GLY A N 1
ATOM 714 C CA . GLY A 1 90 ? -11.477 3.012 -7.304 1.00 90.62 90 GLY A CA 1
ATOM 715 C C . GLY A 1 90 ? -10.451 2.199 -8.100 1.00 90.62 90 GLY A C 1
ATOM 716 O O . GLY A 1 90 ? -10.803 1.579 -9.103 1.00 90.62 90 GLY A O 1
ATOM 717 N N . ASN A 1 91 ? -9.182 2.209 -7.681 1.00 93.81 91 ASN A N 1
ATOM 718 C CA . ASN A 1 91 ? -8.101 1.533 -8.382 1.00 93.81 91 ASN A CA 1
ATOM 719 C C . ASN A 1 91 ? -7.917 0.104 -7.831 1.00 93.81 91 ASN A C 1
ATOM 721 O O . ASN A 1 91 ? -7.504 -0.047 -6.679 1.00 93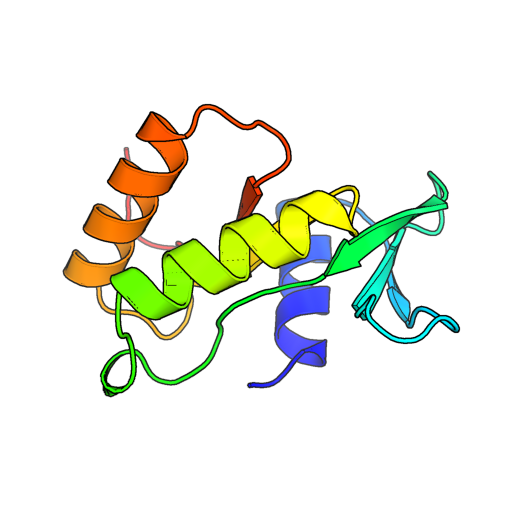.81 91 ASN A O 1
ATOM 725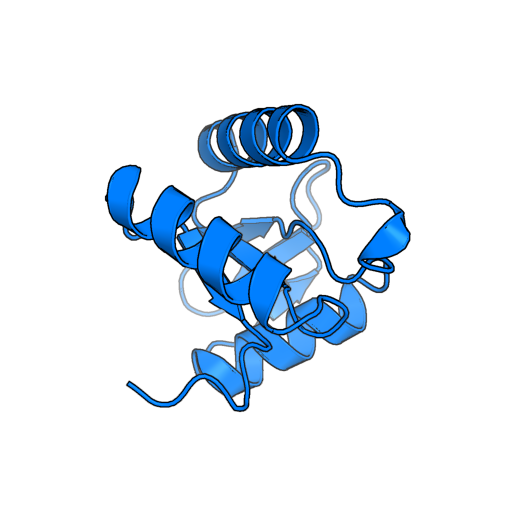 N N . PRO A 1 92 ? -8.174 -0.948 -8.632 1.00 93.94 92 PRO A N 1
ATOM 726 C CA . PRO A 1 92 ? -8.077 -2.337 -8.178 1.00 93.94 92 PRO A CA 1
ATOM 727 C C . PRO A 1 92 ? -6.643 -2.791 -7.860 1.00 93.94 92 PRO A C 1
ATOM 729 O O . PRO A 1 92 ? -6.463 -3.848 -7.258 1.00 93.94 92 PRO A O 1
ATOM 732 N N . ASN A 1 93 ? -5.630 -2.010 -8.241 1.00 96.12 93 ASN A N 1
ATOM 733 C CA . ASN A 1 93 ? -4.225 -2.326 -7.995 1.00 96.12 93 ASN A CA 1
ATOM 734 C C . ASN A 1 93 ? -3.757 -1.932 -6.584 1.00 96.12 93 ASN A C 1
ATOM 736 O O . ASN A 1 93 ? -2.645 -2.277 -6.181 1.00 96.12 93 ASN A O 1
ATOM 740 N N . VAL A 1 94 ? -4.594 -1.229 -5.817 1.00 96.44 94 VAL A N 1
ATOM 741 C CA . VAL A 1 94 ? -4.320 -0.907 -4.414 1.00 96.44 94 VAL A CA 1
ATOM 742 C C . VAL A 1 94 ? -4.889 -2.001 -3.521 1.00 96.44 94 VAL A C 1
ATOM 744 O O . VAL A 1 94 ? -6.091 -2.263 -3.514 1.00 96.44 94 VAL A O 1
ATOM 747 N N . LEU A 1 95 ? -4.023 -2.642 -2.739 1.00 95.25 95 LEU A N 1
ATOM 748 C CA . LEU A 1 95 ? -4.374 -3.813 -1.941 1.00 95.25 95 LEU A CA 1
ATOM 749 C C . LEU A 1 95 ? -4.237 -3.490 -0.454 1.00 95.25 95 LEU A C 1
ATOM 751 O O . LEU A 1 95 ? -3.133 -3.491 0.078 1.00 95.25 95 LEU A O 1
ATOM 755 N N . ILE A 1 96 ? -5.342 -3.267 0.254 1.00 95.38 96 ILE A N 1
ATOM 756 C CA . ILE A 1 96 ? -5.284 -3.119 1.718 1.00 95.38 96 ILE A CA 1
ATOM 757 C C . ILE A 1 96 ? -4.910 -4.468 2.339 1.00 95.38 96 ILE A C 1
ATOM 759 O O . ILE A 1 96 ? -5.572 -5.465 2.048 1.00 95.38 96 ILE A O 1
ATOM 763 N N . VAL A 1 97 ? -3.879 -4.504 3.183 1.00 95.62 97 VAL A N 1
ATOM 764 C CA . VAL A 1 97 ? -3.449 -5.702 3.924 1.00 95.62 97 VAL A CA 1
ATOM 765 C C . VAL A 1 97 ? -3.295 -5.396 5.413 1.00 95.62 97 VAL A C 1
ATOM 767 O O . VAL A 1 97 ? -3.052 -4.255 5.807 1.00 95.62 97 VAL A O 1
ATOM 770 N N . GLY A 1 98 ? -3.453 -6.408 6.266 1.00 93.06 98 GLY A N 1
ATOM 771 C CA . GLY A 1 98 ? -3.306 -6.258 7.722 1.00 93.06 98 GLY A CA 1
ATOM 772 C C . GLY A 1 98 ? -4.511 -5.650 8.422 1.00 93.06 98 GLY A C 1
ATOM 773 O O . GLY A 1 98 ? -4.445 -5.310 9.603 1.00 93.06 98 GLY A O 1
ATOM 774 N N . ASP A 1 99 ? -5.628 -5.542 7.713 1.00 91.00 99 ASP A N 1
ATOM 775 C CA . ASP A 1 99 ? -6.859 -4.934 8.201 1.00 91.00 99 ASP A CA 1
ATOM 776 C C . ASP A 1 99 ? -7.764 -5.955 8.910 1.00 91.00 99 ASP A C 1
ATOM 778 O O . ASP A 1 99 ? -8.942 -6.143 8.597 1.00 91.00 99 ASP A O 1
ATOM 782 N N . TYR A 1 100 ? -7.187 -6.678 9.870 1.00 76.94 100 TYR A N 1
ATOM 783 C CA . TYR A 1 100 ? -7.914 -7.668 10.655 1.00 76.94 100 TYR A CA 1
ATOM 784 C C . TYR A 1 100 ? -8.744 -6.955 11.730 1.00 76.94 100 TYR A C 1
ATOM 786 O O . TYR A 1 100 ? -8.203 -6.243 12.578 1.00 76.94 100 TYR A O 1
ATOM 794 N N . GLY A 1 101 ? -10.065 -7.147 11.704 1.00 59.38 101 GLY A N 1
ATOM 795 C CA . GLY A 1 101 ? -10.989 -6.644 12.731 1.00 59.38 101 GLY A CA 1
ATOM 796 C C . GLY A 1 101 ? -11.998 -5.600 12.252 1.00 59.38 101 GLY A C 1
ATOM 797 O O . GLY A 1 101 ? -12.983 -5.351 12.941 1.00 59.38 101 GLY A O 1
ATOM 798 N N . SER A 1 102 ? -11.839 -5.058 11.050 1.00 53.16 102 SER A N 1
ATOM 799 C CA . SER A 1 102 ? -12.833 -4.199 10.405 1.00 53.16 102 SER A CA 1
ATOM 800 C C . SER A 1 102 ? -13.810 -5.062 9.595 1.00 53.16 102 SER A C 1
ATOM 802 O O . SER A 1 102 ? -13.820 -5.056 8.361 1.00 53.16 102 SER A O 1
ATOM 804 N N . ARG A 1 103 ? -14.618 -5.861 10.315 1.00 40.38 103 ARG A N 1
ATOM 805 C CA . ARG A 1 103 ? -15.767 -6.575 9.733 1.00 40.38 103 ARG A CA 1
ATOM 806 C C . ARG A 1 103 ? -16.619 -5.574 8.942 1.00 40.38 103 ARG A C 1
ATOM 808 O O . ARG A 1 103 ? -17.024 -4.554 9.496 1.00 40.38 103 ARG A O 1
ATOM 815 N N . ARG A 1 104 ? -16.843 -5.873 7.659 1.00 45.12 104 ARG A N 1
ATOM 816 C CA . ARG A 1 104 ? -18.047 -5.417 6.954 1.00 45.12 104 ARG A CA 1
ATOM 817 C C . ARG A 1 104 ? -19.270 -6.069 7.591 1.00 45.12 104 ARG A C 1
ATOM 819 O O . ARG A 1 104 ? -19.124 -7.220 8.067 1.00 45.12 104 ARG A O 1
#

Radius of gyration: 12.94 Å; Cα contacts (8 Å, |Δi|>4): 147; chains: 1; bounding box: 34×31×28 Å

Secondary structure (DSSP, 8-state):
--HHHHHHHHHHHHT--EEE-SSTT--EEETTT--EE--EE-S-GGG--HHHHHHHHHHHHTT-SBEEEE-TTS-HHHHHHHHHHHHHHT-TTEEEES-TT---